Protein AF-A0A822HMK5-F1 (afdb_monomer_lite)

Structure (mmCIF, N/CA/C/O backbone):
data_AF-A0A822HMK5-F1
#
_entry.id   AF-A0A822HMK5-F1
#
loop_
_atom_site.group_PDB
_atom_site.id
_atom_site.type_symbol
_atom_site.label_atom_id
_atom_site.label_alt_id
_atom_site.label_comp_id
_atom_site.label_asym_id
_atom_site.label_entity_id
_atom_site.label_seq_id
_atom_site.pdbx_PDB_ins_code
_atom_site.Cartn_x
_atom_site.Cartn_y
_atom_site.Cartn_z
_atom_site.occupancy
_atom_site.B_iso_or_equiv
_atom_site.auth_seq_id
_atom_site.auth_comp_id
_atom_site.auth_asym_id
_atom_site.auth_atom_id
_atom_site.pdbx_PDB_model_num
ATOM 1 N N . THR A 1 1 ? -6.658 7.223 -8.566 1.00 74.19 1 THR A N 1
ATOM 2 C CA . THR A 1 1 ? -5.204 6.949 -8.664 1.00 74.19 1 THR A CA 1
ATOM 3 C C . THR A 1 1 ? -4.929 5.603 -9.303 1.00 74.19 1 THR A C 1
ATOM 5 O O . THR A 1 1 ? -4.250 5.596 -10.318 1.00 74.19 1 THR A O 1
ATOM 8 N N . CYS A 1 2 ? -5.498 4.494 -8.819 1.00 78.94 2 CYS A N 1
ATOM 9 C CA . CYS A 1 2 ? -5.275 3.177 -9.436 1.00 78.94 2 CYS A CA 1
ATOM 10 C C . CYS A 1 2 ? -5.726 3.102 -10.909 1.00 78.94 2 CYS A C 1
ATOM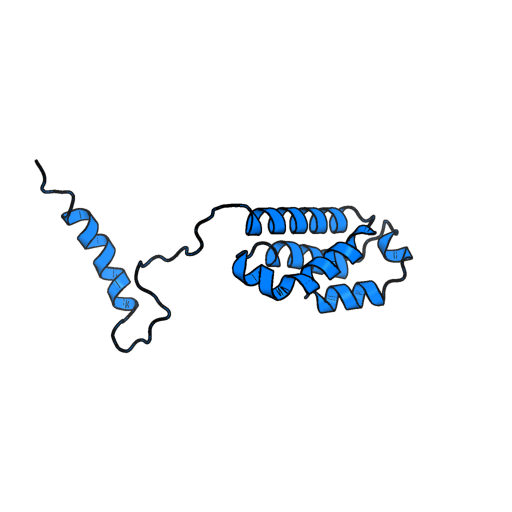 12 O O . CYS A 1 2 ? -4.999 2.560 -11.725 1.00 78.94 2 CYS A O 1
ATOM 14 N N . GLU A 1 3 ? -6.838 3.744 -11.286 1.00 84.44 3 GLU A N 1
ATOM 15 C CA . GLU A 1 3 ? -7.267 3.852 -12.696 1.00 84.44 3 GLU A CA 1
ATOM 16 C C . GLU A 1 3 ? -6.237 4.594 -13.567 1.00 84.44 3 GLU A C 1
ATOM 18 O O . GLU A 1 3 ? -5.995 4.238 -14.714 1.00 84.44 3 GLU A O 1
ATOM 23 N N . ARG A 1 4 ? -5.566 5.611 -13.009 1.00 84.50 4 ARG A N 1
ATOM 24 C CA . ARG A 1 4 ? -4.519 6.348 -13.725 1.00 84.50 4 ARG A CA 1
ATOM 25 C C . ARG A 1 4 ? -3.273 5.489 -13.923 1.00 84.50 4 ARG A C 1
ATOM 27 O O . ARG A 1 4 ? -2.707 5.514 -15.008 1.00 84.50 4 ARG A O 1
ATOM 34 N N . ILE A 1 5 ? -2.897 4.701 -12.914 1.00 82.69 5 ILE A N 1
ATOM 35 C CA . ILE A 1 5 ? -1.823 3.707 -13.030 1.00 82.69 5 ILE A CA 1
ATOM 36 C C . ILE A 1 5 ? -2.185 2.684 -14.110 1.00 82.69 5 ILE A C 1
ATOM 38 O O . ILE A 1 5 ? -1.372 2.422 -14.987 1.00 82.69 5 ILE A O 1
ATOM 42 N N . GLU A 1 6 ? -3.414 2.164 -14.111 1.00 84.56 6 GLU A N 1
ATOM 43 C CA . GLU A 1 6 ? -3.873 1.230 -15.143 1.00 84.56 6 GLU A CA 1
ATOM 44 C C . GLU A 1 6 ? -3.841 1.848 -16.544 1.00 84.56 6 GLU A C 1
ATOM 46 O O . GLU A 1 6 ? -3.368 1.200 -17.472 1.00 84.56 6 GLU A O 1
ATOM 51 N N . ASN A 1 7 ? -4.257 3.104 -16.704 1.00 84.62 7 ASN A N 1
ATOM 52 C CA . ASN A 1 7 ? -4.189 3.801 -17.989 1.00 84.62 7 ASN A CA 1
ATOM 53 C C . ASN A 1 7 ? -2.744 3.982 -18.470 1.00 84.62 7 ASN A C 1
ATOM 55 O O . ASN A 1 7 ? -2.455 3.699 -19.631 1.00 84.62 7 ASN A O 1
ATOM 59 N N . ILE A 1 8 ? -1.821 4.382 -17.591 1.00 82.69 8 ILE A N 1
ATOM 60 C CA . ILE A 1 8 ? -0.396 4.505 -17.938 1.00 82.69 8 ILE A CA 1
ATOM 61 C C . ILE A 1 8 ? 0.178 3.133 -18.315 1.00 82.69 8 ILE A C 1
ATOM 63 O O . ILE A 1 8 ? 0.859 3.013 -19.331 1.00 82.69 8 ILE A O 1
ATOM 67 N N . LEU A 1 9 ? -0.150 2.081 -17.561 1.00 79.75 9 LEU A N 1
ATOM 68 C CA . LEU A 1 9 ? 0.283 0.704 -17.830 1.00 79.75 9 LEU A CA 1
ATOM 69 C C . LEU A 1 9 ? -0.340 0.106 -19.103 1.00 79.75 9 LEU A C 1
ATOM 71 O O . LEU A 1 9 ? 0.257 -0.771 -19.713 1.00 79.75 9 LEU A O 1
ATOM 75 N N . ASN A 1 10 ? -1.527 0.559 -19.514 1.00 80.00 10 ASN A N 1
ATOM 76 C CA . ASN A 1 10 ? -2.168 0.134 -20.763 1.00 80.00 10 ASN A CA 1
ATOM 77 C C . ASN A 1 10 ? -1.597 0.869 -21.985 1.00 80.00 10 ASN A C 1
ATOM 79 O O . ASN A 1 10 ? -1.566 0.307 -23.077 1.00 80.00 10 ASN A O 1
ATOM 83 N N . HIS A 1 11 ? -1.185 2.127 -21.816 1.00 72.56 11 HIS A N 1
ATOM 84 C CA . HIS A 1 11 ? -0.567 2.921 -22.878 1.00 72.56 11 HIS A CA 1
ATOM 85 C C . HIS A 1 11 ? 0.930 2.662 -23.028 1.00 72.56 11 HIS A C 1
ATOM 87 O O . HIS A 1 11 ? 1.482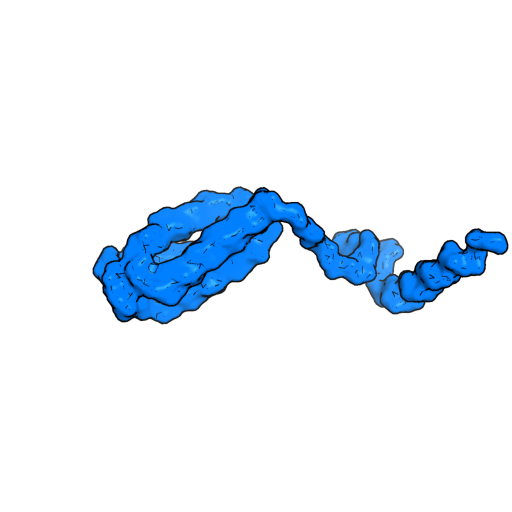 2.912 -24.099 1.00 72.56 11 HIS A O 1
ATOM 93 N N . SER A 1 12 ? 1.591 2.173 -21.980 1.00 64.75 12 SER A N 1
ATOM 94 C CA . SER A 1 12 ? 2.990 1.791 -22.064 1.00 64.75 12 SER A CA 1
ATOM 95 C C . SER A 1 12 ? 3.134 0.421 -22.717 1.00 64.75 12 SER A C 1
ATOM 97 O O . SER A 1 12 ? 2.673 -0.595 -22.204 1.00 64.75 12 SER A O 1
ATOM 99 N N . GLU A 1 13 ? 3.813 0.377 -23.864 1.00 61.16 13 GLU A N 1
ATOM 100 C CA . GLU A 1 13 ? 4.328 -0.884 -24.389 1.00 61.16 13 GLU A CA 1
ATOM 101 C C . GLU A 1 13 ? 5.248 -1.516 -23.333 1.00 61.16 13 GLU A C 1
ATOM 103 O O . GLU A 1 13 ? 5.961 -0.808 -22.616 1.00 61.16 13 GLU A O 1
ATOM 108 N N . THR A 1 14 ? 5.262 -2.850 -23.251 1.00 61.62 14 THR A N 1
ATOM 109 C CA . THR A 1 14 ? 6.071 -3.650 -22.306 1.00 61.62 14 THR A CA 1
ATOM 110 C C . THR A 1 14 ? 7.533 -3.204 -22.201 1.00 61.62 14 THR A C 1
ATOM 112 O O . THR A 1 14 ? 8.167 -3.393 -21.167 1.00 61.62 14 THR A O 1
ATOM 115 N N . THR A 1 15 ? 8.044 -2.554 -23.246 1.00 59.56 15 THR A N 1
ATOM 116 C CA . THR A 1 15 ? 9.357 -1.918 -23.325 1.00 59.56 15 THR A CA 1
ATOM 117 C C . THR A 1 15 ? 9.607 -0.895 -22.211 1.00 59.56 15 THR A C 1
ATOM 119 O O . THR A 1 15 ? 10.703 -0.889 -21.665 1.00 59.56 15 THR A O 1
ATOM 122 N N . ILE A 1 16 ? 8.624 -0.076 -21.812 1.00 61.09 16 ILE A N 1
ATOM 123 C CA . ILE A 1 16 ? 8.796 0.987 -20.793 1.00 61.09 16 ILE A CA 1
ATOM 124 C C . ILE A 1 16 ? 8.891 0.395 -19.379 1.00 61.09 16 ILE A C 1
ATOM 126 O O . ILE A 1 16 ? 9.572 0.944 -18.518 1.00 61.09 16 ILE A O 1
ATOM 130 N N . LEU A 1 17 ? 8.265 -0.763 -19.143 1.00 63.91 17 LEU A N 1
ATOM 131 C CA . LEU A 1 17 ? 8.395 -1.502 -17.881 1.00 63.91 17 LEU A CA 1
ATOM 132 C C . LEU A 1 17 ? 9.789 -2.124 -17.739 1.00 63.91 17 LEU A C 1
ATOM 134 O O . LEU A 1 17 ? 10.303 -2.240 -16.628 1.00 63.91 17 LEU A O 1
ATOM 138 N N . THR A 1 18 ? 10.407 -2.485 -18.866 1.00 65.81 18 THR A N 1
ATOM 139 C CA . THR A 1 18 ? 11.753 -3.067 -18.929 1.00 65.81 18 THR A CA 1
ATOM 140 C C . THR A 1 18 ? 12.871 -2.048 -19.148 1.00 65.81 18 THR A C 1
ATOM 142 O O . THR A 1 18 ? 14.039 -2.391 -18.973 1.00 65.81 18 THR A O 1
ATOM 145 N N . ASP A 1 19 ? 12.542 -0.813 -19.536 1.00 66.44 19 ASP A N 1
ATOM 146 C CA . ASP A 1 19 ? 13.521 0.245 -19.767 1.00 66.44 19 ASP A CA 1
ATOM 147 C C . ASP A 1 19 ? 14.062 0.768 -18.429 1.00 66.44 19 ASP A C 1
ATOM 149 O O . ASP A 1 19 ? 13.337 1.000 -17.459 1.00 66.44 19 ASP A O 1
ATOM 153 N N . HIS A 1 20 ? 15.373 0.982 -18.374 1.00 62.78 20 HIS A N 1
ATOM 154 C CA . HIS A 1 20 ? 16.023 1.583 -17.216 1.00 62.78 20 HIS A CA 1
ATOM 155 C C . HIS A 1 20 ? 15.670 3.069 -17.074 1.00 62.78 20 HIS A C 1
ATOM 157 O O . HIS A 1 20 ? 15.752 3.615 -15.967 1.00 62.78 20 HIS A O 1
ATOM 163 N N . LYS A 1 21 ? 15.251 3.722 -18.166 1.00 64.44 21 LYS A N 1
ATOM 164 C CA . LYS A 1 21 ? 14.745 5.096 -18.169 1.00 64.44 21 LYS A CA 1
ATOM 165 C C . LYS A 1 21 ? 13.269 5.104 -17.747 1.00 64.44 21 LYS A C 1
ATOM 167 O O . LYS A 1 21 ? 12.369 5.148 -18.575 1.00 64.44 21 LYS A O 1
ATOM 172 N N . GLY A 1 22 ? 13.040 5.039 -16.436 1.00 68.00 22 GLY A N 1
ATOM 173 C CA . GLY A 1 22 ? 11.700 4.985 -15.851 1.00 68.00 22 GLY A CA 1
ATOM 174 C C . GLY A 1 22 ? 10.812 6.180 -16.215 1.00 68.00 22 GLY A C 1
ATOM 175 O O . GLY A 1 22 ? 11.288 7.297 -16.445 1.00 68.00 22 GLY A O 1
ATOM 176 N N . ASP A 1 23 ? 9.501 5.943 -16.231 1.00 80.62 23 ASP A N 1
ATOM 177 C CA . ASP A 1 23 ? 8.495 6.991 -16.379 1.00 80.62 23 ASP A CA 1
ATOM 178 C C . ASP A 1 23 ? 8.283 7.713 -15.040 1.00 80.62 23 ASP A C 1
ATOM 180 O O . ASP A 1 23 ? 7.834 7.130 -14.051 1.00 80.62 23 ASP A O 1
ATOM 184 N N . ARG A 1 24 ? 8.596 9.013 -15.018 1.00 85.75 24 ARG A N 1
ATOM 185 C CA . ARG A 1 24 ? 8.442 9.858 -13.829 1.00 85.75 24 ARG A CA 1
ATOM 186 C C . ARG A 1 24 ? 6.996 9.911 -13.353 1.00 85.75 24 ARG A C 1
ATOM 188 O O . ARG A 1 24 ? 6.772 9.916 -12.147 1.00 85.75 24 ARG A O 1
ATOM 195 N N . GLU A 1 25 ? 6.028 9.958 -14.262 1.00 87.94 25 GLU A N 1
ATOM 196 C CA . GLU A 1 25 ? 4.620 10.033 -13.877 1.00 87.94 25 GLU A CA 1
ATOM 197 C C . GLU A 1 25 ? 4.159 8.736 -13.207 1.00 87.94 25 GLU A C 1
ATOM 199 O O . GLU A 1 25 ? 3.496 8.777 -12.165 1.00 87.94 25 GLU A O 1
ATOM 204 N N . LEU A 1 26 ? 4.570 7.592 -13.761 1.00 86.94 26 LEU A N 1
ATOM 205 C CA . LEU A 1 26 ? 4.298 6.283 -13.177 1.00 86.94 26 LEU A CA 1
ATOM 206 C C . LEU A 1 26 ? 4.918 6.164 -11.782 1.00 86.94 26 LEU A C 1
ATOM 208 O O . LEU A 1 26 ? 4.216 5.793 -10.843 1.00 86.94 26 LEU A O 1
ATOM 212 N N . THR A 1 27 ? 6.195 6.527 -11.619 1.00 89.50 27 THR A N 1
ATOM 213 C CA . THR A 1 27 ? 6.874 6.502 -10.311 1.00 89.50 27 THR A CA 1
ATOM 214 C C . THR A 1 27 ? 6.143 7.360 -9.283 1.00 89.50 27 THR A C 1
ATOM 216 O O . THR A 1 27 ? 5.863 6.883 -8.186 1.00 89.50 27 THR A O 1
ATOM 219 N N . TRP A 1 28 ? 5.746 8.585 -9.638 1.00 91.31 28 TRP A N 1
ATOM 220 C CA . TRP A 1 28 ? 4.965 9.443 -8.742 1.00 91.31 28 TRP A CA 1
ATOM 221 C C . TRP A 1 28 ? 3.624 8.824 -8.351 1.00 91.31 28 TRP A C 1
ATOM 223 O O . TRP A 1 28 ? 3.238 8.872 -7.182 1.00 91.31 28 TRP A O 1
ATOM 233 N N . CYS A 1 29 ? 2.917 8.212 -9.302 1.00 92.38 29 CYS A N 1
ATOM 234 C CA . CYS A 1 29 ? 1.663 7.527 -9.009 1.00 92.38 29 CYS A CA 1
ATOM 235 C C . CYS A 1 29 ? 1.868 6.320 -8.082 1.00 92.38 29 CYS A C 1
ATOM 237 O O . CYS A 1 29 ? 1.017 6.071 -7.230 1.00 92.38 29 CYS A O 1
ATOM 239 N N . LEU A 1 30 ? 2.981 5.594 -8.221 1.00 92.06 30 LEU A N 1
ATOM 240 C CA . LEU A 1 30 ? 3.327 4.452 -7.372 1.00 92.06 30 LEU A CA 1
ATOM 241 C C . LEU A 1 30 ? 3.726 4.872 -5.955 1.00 92.06 30 LEU A C 1
ATOM 243 O O . LEU A 1 30 ? 3.303 4.225 -5.002 1.00 92.06 30 LEU A O 1
ATOM 247 N N . ILE A 1 31 ? 4.458 5.976 -5.805 1.00 93.25 31 ILE A N 1
ATOM 248 C CA . ILE A 1 31 ? 4.753 6.570 -4.492 1.00 93.25 31 ILE A CA 1
ATOM 249 C C . ILE A 1 31 ? 3.452 7.022 -3.816 1.00 93.25 31 ILE A C 1
ATOM 251 O O . ILE A 1 31 ? 3.203 6.729 -2.653 1.00 93.25 31 ILE A O 1
ATOM 255 N N . LEU A 1 32 ? 2.559 7.691 -4.547 1.00 94.50 32 LEU A N 1
ATOM 256 C CA . LEU A 1 32 ? 1.262 8.069 -3.984 1.00 94.50 32 LEU A CA 1
ATOM 257 C C . LEU A 1 32 ? 0.430 6.834 -3.606 1.00 94.50 32 LEU A C 1
ATOM 259 O O . LEU A 1 32 ? -0.276 6.833 -2.599 1.00 94.50 32 LEU A O 1
ATOM 263 N N . PHE A 1 33 ? 0.509 5.773 -4.407 1.00 94.38 33 PHE A N 1
ATOM 264 C CA . PHE A 1 33 ? -0.149 4.508 -4.114 1.00 94.38 33 PHE A CA 1
ATOM 265 C C . PHE A 1 33 ? 0.406 3.843 -2.849 1.00 94.38 33 PHE A C 1
ATOM 267 O O . PHE A 1 33 ? -0.394 3.354 -2.055 1.00 94.38 33 PHE A O 1
ATOM 274 N N . SER A 1 34 ? 1.723 3.867 -2.604 1.00 94.44 34 SER A N 1
ATOM 275 C CA . SER A 1 34 ? 2.298 3.291 -1.379 1.00 94.44 34 SER A CA 1
ATOM 276 C C . SER A 1 34 ? 1.785 3.969 -0.112 1.00 94.44 34 SER A C 1
ATOM 278 O O . SER A 1 34 ? 1.548 3.281 0.882 1.00 94.44 34 SER A O 1
ATOM 280 N N . GLU A 1 35 ? 1.544 5.279 -0.165 1.00 93.19 35 GLU A N 1
ATOM 281 C CA . GLU A 1 35 ? 0.939 6.034 0.938 1.00 93.19 35 GLU A CA 1
ATOM 282 C C . GLU A 1 35 ? -0.555 5.728 1.096 1.00 93.19 35 GLU A C 1
ATOM 284 O O . GLU A 1 35 ? -1.032 5.494 2.202 1.00 93.19 35 GLU A O 1
ATOM 289 N N . LEU A 1 36 ? -1.310 5.657 -0.006 1.00 92.44 36 LEU A N 1
ATOM 290 C CA . LEU A 1 36 ? -2.744 5.331 0.041 1.00 92.44 36 LEU A CA 1
ATOM 291 C C . LEU A 1 36 ? -3.018 3.925 0.582 1.00 92.44 36 LEU A C 1
ATOM 293 O O . LEU A 1 36 ? -4.057 3.684 1.195 1.00 92.44 36 LEU A O 1
ATOM 297 N N . VAL A 1 37 ? -2.102 2.993 0.330 1.00 92.75 37 VAL A N 1
ATOM 298 C CA . VAL A 1 37 ? -2.186 1.619 0.822 1.00 92.75 37 VAL A CA 1
ATOM 299 C C . VAL A 1 37 ? -1.822 1.523 2.308 1.00 92.75 37 VAL A C 1
ATOM 301 O O . VAL A 1 37 ? -2.243 0.576 2.967 1.00 92.75 37 VAL A O 1
ATOM 304 N N . HIS A 1 38 ? -1.145 2.525 2.877 1.00 91.25 38 HIS A N 1
ATOM 305 C CA . HIS A 1 38 ? -0.959 2.675 4.323 1.00 91.25 38 HIS A CA 1
ATOM 306 C C . HIS A 1 38 ? -2.224 3.252 4.987 1.00 91.25 38 HIS A C 1
ATOM 308 O O . HIS A 1 38 ? -2.217 4.293 5.641 1.00 91.25 38 HIS A O 1
ATOM 314 N N . ALA A 1 39 ? -3.352 2.579 4.778 1.00 89.94 39 ALA A N 1
ATOM 315 C CA . ALA A 1 39 ? -4.644 2.948 5.337 1.00 89.94 39 ALA A CA 1
ATOM 316 C C . ALA A 1 39 ? -5.188 1.826 6.222 1.00 89.94 39 ALA A C 1
ATOM 318 O O . ALA A 1 39 ? -4.592 0.753 6.343 1.00 89.94 39 ALA A O 1
ATOM 319 N N . ARG A 1 40 ? -6.343 2.072 6.842 1.00 89.69 40 ARG A N 1
ATOM 320 C CA . ARG A 1 40 ? -7.004 1.057 7.654 1.00 89.69 40 ARG A CA 1
ATOM 321 C C . ARG A 1 40 ? -7.373 -0.173 6.822 1.00 89.69 40 ARG A C 1
ATOM 323 O O . ARG A 1 40 ? -7.911 -0.048 5.719 1.00 89.69 40 ARG A O 1
ATOM 330 N N . GLY A 1 41 ? -7.125 -1.359 7.374 1.00 89.25 41 GLY A N 1
ATOM 331 C CA . GLY A 1 41 ? -7.365 -2.630 6.686 1.00 89.25 41 GLY A CA 1
ATOM 332 C C . GLY A 1 41 ? -8.822 -2.845 6.257 1.00 89.25 41 GLY A C 1
ATOM 333 O O . GLY A 1 41 ? -9.070 -3.356 5.167 1.00 89.25 41 GLY A O 1
ATOM 334 N N . ASP A 1 42 ? -9.785 -2.401 7.066 1.00 90.00 42 ASP A N 1
ATOM 335 C CA . ASP A 1 42 ? -11.223 -2.464 6.770 1.00 90.00 42 ASP A CA 1
ATOM 336 C C . ASP A 1 42 ? -11.588 -1.682 5.497 1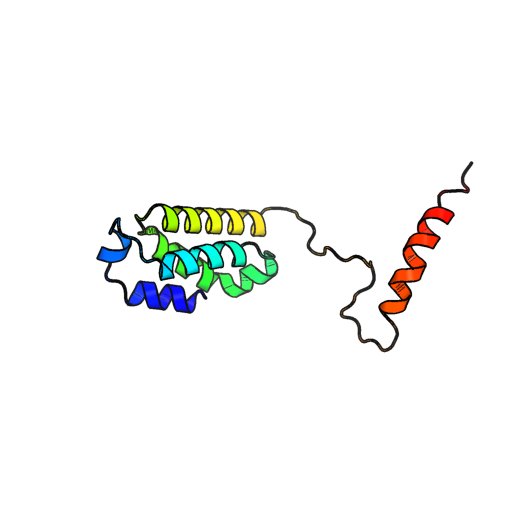.00 90.00 42 ASP A C 1
ATOM 338 O O . ASP A 1 42 ? -12.279 -2.201 4.617 1.00 90.00 42 ASP A O 1
ATOM 342 N N . THR A 1 43 ? -11.058 -0.468 5.352 1.00 90.94 43 THR A N 1
ATOM 343 C CA . THR A 1 43 ? -11.252 0.371 4.167 1.00 90.94 43 THR A CA 1
ATOM 344 C C . THR A 1 43 ? -10.538 -0.218 2.949 1.00 90.94 43 THR A C 1
ATOM 346 O O . THR A 1 43 ? -11.095 -0.224 1.850 1.00 90.94 43 THR A O 1
ATOM 349 N N . LEU A 1 44 ? -9.328 -0.761 3.122 1.00 92.44 44 LEU A N 1
ATOM 350 C CA . LEU A 1 44 ? -8.555 -1.362 2.026 1.00 92.44 44 LEU A CA 1
ATOM 351 C C . LEU A 1 44 ? -9.250 -2.582 1.415 1.00 92.44 44 LEU A C 1
ATOM 353 O O . LEU A 1 44 ? -9.187 -2.780 0.199 1.00 92.44 44 LEU A O 1
ATOM 357 N N . LEU A 1 45 ? -9.954 -3.379 2.224 1.00 91.19 45 LEU A N 1
ATOM 358 C CA . LEU A 1 45 ? -10.691 -4.549 1.740 1.00 91.19 45 LEU A CA 1
ATOM 359 C C . LEU A 1 45 ? -11.775 -4.187 0.714 1.00 91.19 45 LEU A C 1
ATOM 361 O O . LEU A 1 45 ? -12.008 -4.973 -0.206 1.00 91.19 45 LEU A O 1
ATOM 365 N N . MET A 1 46 ? -12.371 -2.992 0.802 1.00 93.12 46 MET A N 1
ATOM 366 C CA . MET A 1 46 ? -13.348 -2.508 -0.186 1.00 93.12 46 MET A CA 1
ATOM 367 C C . MET A 1 46 ? -12.730 -2.315 -1.579 1.00 93.12 46 MET A C 1
ATOM 369 O O . MET A 1 46 ? -13.404 -2.500 -2.590 1.00 93.12 46 MET A O 1
ATOM 373 N N . TYR A 1 47 ? -11.433 -2.001 -1.640 1.00 93.00 47 TYR A N 1
ATOM 374 C CA . TYR A 1 47 ? -10.687 -1.748 -2.879 1.00 93.00 47 TYR A CA 1
ATOM 375 C C . TYR A 1 47 ? -9.765 -2.905 -3.280 1.00 93.00 47 TYR A C 1
ATOM 377 O O . TYR A 1 47 ? -8.988 -2.775 -4.230 1.00 93.00 47 TYR A O 1
ATOM 385 N N . LYS A 1 48 ? -9.870 -4.062 -2.609 1.00 91.56 48 LYS A N 1
ATOM 386 C CA . LYS A 1 48 ? -9.058 -5.263 -2.861 1.00 91.56 48 LYS A CA 1
ATOM 387 C C . LYS A 1 48 ? -8.822 -5.576 -4.349 1.00 91.56 48 LYS A C 1
ATOM 389 O O . LYS A 1 48 ? -7.657 -5.745 -4.709 1.00 91.56 48 LYS 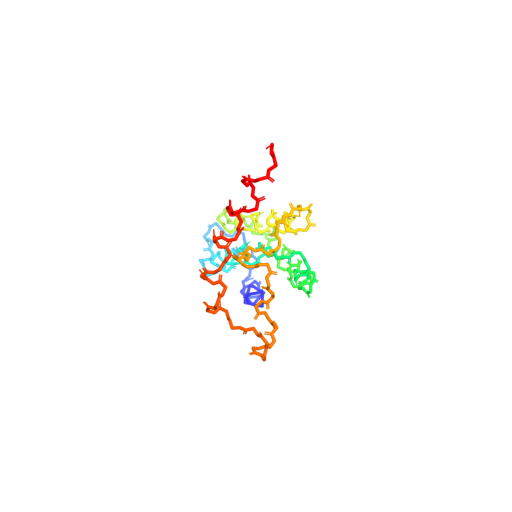A O 1
ATOM 394 N N . PRO A 1 49 ? -9.847 -5.684 -5.225 1.00 92.50 49 PRO A N 1
ATOM 395 C CA . PRO A 1 49 ? -9.608 -6.065 -6.619 1.00 92.50 49 PRO A CA 1
ATOM 396 C C . PRO A 1 49 ? -8.746 -5.038 -7.363 1.00 92.50 49 PRO A C 1
ATOM 398 O O . PRO A 1 49 ? -7.869 -5.416 -8.135 1.00 92.50 49 PRO A O 1
ATOM 401 N N . MET A 1 50 ? -8.944 -3.750 -7.081 1.00 91.94 50 MET A N 1
ATOM 402 C CA . MET A 1 50 ? -8.209 -2.658 -7.714 1.00 91.94 50 MET A CA 1
ATOM 403 C C . MET A 1 50 ? -6.750 -2.623 -7.244 1.00 91.94 50 MET A C 1
ATOM 405 O O . MET A 1 50 ? -5.834 -2.495 -8.051 1.00 91.94 50 MET A O 1
ATOM 409 N N . ILE A 1 51 ? -6.529 -2.804 -5.939 1.00 92.62 51 ILE A N 1
ATOM 410 C CA . ILE A 1 51 ? -5.192 -2.862 -5.336 1.00 92.62 51 ILE A CA 1
ATOM 411 C C . ILE A 1 51 ? -4.400 -4.042 -5.916 1.00 92.62 51 ILE A C 1
ATOM 413 O O . ILE A 1 51 ? -3.268 -3.868 -6.364 1.00 92.62 51 ILE A O 1
ATOM 417 N N . LEU A 1 52 ? -5.001 -5.235 -5.970 1.00 92.50 52 LEU A N 1
ATOM 418 C CA . LEU A 1 52 ? -4.344 -6.428 -6.513 1.00 92.50 52 LEU A CA 1
ATOM 419 C C . LEU A 1 52 ? -4.072 -6.323 -8.021 1.00 92.50 52 LEU A C 1
ATOM 421 O O . LEU A 1 52 ? -3.031 -6.801 -8.470 1.00 92.50 52 LEU A O 1
ATOM 425 N N . SER A 1 53 ? -4.960 -5.680 -8.789 1.00 91.50 53 SER A N 1
ATOM 426 C CA . SER A 1 53 ? -4.746 -5.402 -10.219 1.00 91.50 53 SER A CA 1
ATOM 427 C C . SER A 1 53 ? -3.474 -4.581 -10.443 1.00 91.50 53 SER A C 1
ATOM 429 O O . SER A 1 53 ? -2.631 -4.952 -11.265 1.00 91.50 53 SER A O 1
ATOM 431 N N . VAL A 1 54 ? -3.289 -3.513 -9.657 1.00 90.69 54 VAL A N 1
ATOM 432 C CA . VAL A 1 54 ? -2.086 -2.670 -9.716 1.00 90.69 54 VAL A CA 1
ATOM 433 C C . VAL A 1 54 ? -0.838 -3.493 -9.402 1.00 90.69 54 VAL A C 1
ATOM 435 O O . VAL A 1 54 ? 0.087 -3.509 -10.212 1.00 90.69 54 VAL A O 1
ATOM 438 N N . PHE A 1 55 ? -0.826 -4.247 -8.295 1.00 91.25 55 PHE A N 1
ATOM 439 C CA . PHE A 1 55 ? 0.325 -5.089 -7.948 1.00 91.25 55 PHE A CA 1
ATOM 440 C C . PHE A 1 55 ? 0.671 -6.087 -9.049 1.00 91.25 55 PHE A C 1
ATOM 442 O O . PHE A 1 55 ? 1.834 -6.177 -9.429 1.00 91.25 55 PHE A O 1
ATOM 449 N N . HIS A 1 56 ? -0.324 -6.789 -9.597 1.00 90.00 56 HIS A N 1
ATOM 450 C CA . HIS A 1 56 ? -0.108 -7.779 -10.650 1.00 90.00 56 HIS A CA 1
ATOM 451 C C . HIS A 1 56 ? 0.544 -7.166 -11.895 1.00 90.00 56 HIS A C 1
ATOM 453 O O . HIS A 1 56 ? 1.455 -7.753 -12.474 1.00 90.00 56 HIS A O 1
ATOM 459 N N . ARG A 1 57 ? 0.112 -5.971 -12.308 1.00 85.75 57 ARG A N 1
ATOM 460 C CA . ARG A 1 57 ? 0.677 -5.292 -13.485 1.00 85.75 57 ARG A CA 1
ATOM 461 C C . ARG A 1 57 ? 2.065 -4.704 -13.217 1.00 85.75 57 ARG A C 1
ATOM 463 O O . ARG A 1 57 ? 2.893 -4.662 -14.123 1.00 85.75 57 ARG A O 1
ATOM 470 N N . CYS A 1 58 ? 2.341 -4.292 -11.982 1.00 86.94 58 CYS A N 1
ATOM 471 C CA . CYS A 1 58 ? 3.622 -3.710 -11.587 1.00 86.94 58 CYS A CA 1
ATOM 472 C C . CYS A 1 58 ? 4.748 -4.737 -11.359 1.00 86.94 58 CYS A C 1
ATOM 4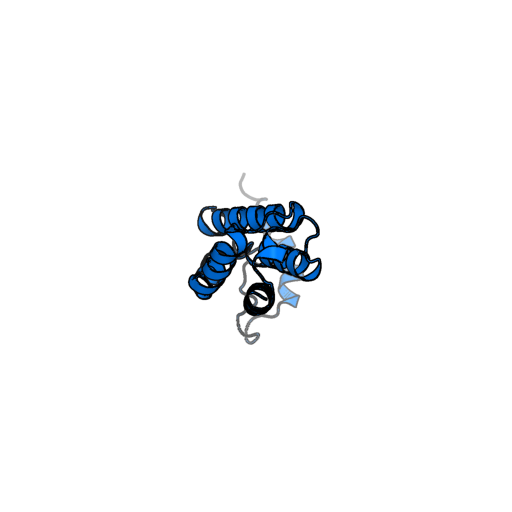74 O O . CYS A 1 58 ? 5.898 -4.327 -11.225 1.00 86.94 58 CYS A O 1
ATOM 476 N N . VAL A 1 59 ? 4.468 -6.050 -11.371 1.00 83.19 59 VAL A N 1
ATOM 477 C CA . VAL A 1 59 ? 5.486 -7.117 -11.215 1.00 83.19 59 VAL A CA 1
ATOM 478 C C . VAL A 1 59 ? 6.604 -7.028 -12.262 1.00 83.19 59 VAL A C 1
ATOM 480 O O . VAL A 1 59 ? 7.742 -7.392 -11.982 1.00 83.19 59 VAL A O 1
ATOM 483 N N . HIS A 1 60 ? 6.295 -6.544 -13.466 1.00 81.56 60 HIS A N 1
ATOM 484 C CA . HIS A 1 60 ? 7.238 -6.504 -14.588 1.00 81.56 60 HIS A CA 1
ATOM 485 C C . HIS A 1 60 ? 8.133 -5.256 -14.620 1.00 81.56 60 HIS A C 1
ATOM 487 O O . HIS A 1 60 ? 8.922 -5.104 -15.550 1.00 81.56 60 HIS A O 1
ATOM 493 N N . ILE A 1 61 ? 8.008 -4.358 -13.641 1.00 83.00 61 ILE A N 1
ATOM 494 C CA . ILE A 1 61 ? 8.796 -3.126 -13.574 1.00 83.00 61 ILE A CA 1
ATOM 495 C C . ILE A 1 61 ? 10.251 -3.451 -13.212 1.00 83.00 61 ILE A C 1
ATOM 497 O O . ILE A 1 61 ? 10.528 -4.034 -12.167 1.00 83.00 61 ILE A O 1
ATOM 501 N N . VAL A 1 62 ? 11.187 -3.016 -14.055 1.00 80.50 62 VAL A N 1
ATOM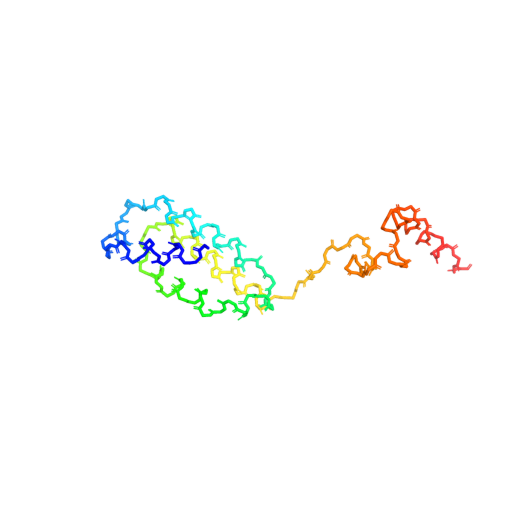 502 C CA . VAL A 1 62 ? 12.641 -3.176 -13.866 1.00 80.50 62 VAL A CA 1
ATOM 503 C C . VAL A 1 62 ? 13.280 -1.912 -13.277 1.00 80.50 62 VAL A C 1
ATOM 505 O O . VAL A 1 62 ? 14.352 -1.969 -12.671 1.00 80.50 62 VAL A O 1
ATOM 508 N N . HIS A 1 63 ? 12.634 -0.752 -13.429 1.00 86.31 63 HIS A N 1
ATOM 509 C CA . HIS A 1 63 ? 13.155 0.514 -12.921 1.00 86.31 63 HIS A CA 1
ATOM 510 C C . HIS A 1 63 ? 13.210 0.531 -11.385 1.00 86.31 63 HIS A C 1
ATOM 512 O O . HIS A 1 63 ? 12.194 0.351 -10.714 1.00 86.31 63 HIS A O 1
ATOM 518 N N . LYS A 1 64 ? 14.403 0.791 -10.829 1.00 88.19 64 LYS A N 1
ATOM 519 C CA . LYS A 1 64 ? 14.699 0.658 -9.393 1.00 88.19 64 LYS A CA 1
ATOM 520 C C . LYS A 1 64 ? 13.743 1.449 -8.496 1.00 88.19 64 LYS A C 1
ATOM 522 O O . LYS A 1 64 ? 13.209 0.884 -7.553 1.00 88.19 64 LYS A O 1
ATOM 527 N N . GLU A 1 65 ? 13.539 2.733 -8.783 1.00 88.94 65 GLU A N 1
ATOM 528 C CA . GLU A 1 65 ? 12.749 3.624 -7.920 1.00 88.94 65 GLU A CA 1
ATOM 529 C C . GLU A 1 65 ? 11.264 3.234 -7.912 1.00 88.94 65 GLU A C 1
ATOM 531 O O . GLU A 1 65 ? 10.637 3.138 -6.861 1.00 88.94 65 GLU A O 1
ATOM 536 N N . SER A 1 66 ? 10.714 2.914 -9.086 1.00 89.31 66 SER A N 1
ATOM 537 C CA . SER A 1 66 ? 9.342 2.420 -9.215 1.00 89.31 66 SER A CA 1
ATOM 538 C C . SER A 1 66 ? 9.164 1.066 -8.519 1.00 89.31 66 SER A C 1
ATOM 540 O O . SER A 1 66 ? 8.154 0.848 -7.855 1.00 89.31 66 SER A O 1
ATOM 542 N N . TYR A 1 67 ? 10.140 0.160 -8.647 1.00 90.56 67 TYR A N 1
ATOM 543 C CA . TYR A 1 67 ? 10.106 -1.147 -7.990 1.00 90.56 67 TYR A CA 1
ATOM 544 C C . TYR A 1 67 ? 10.171 -1.019 -6.461 1.00 90.56 67 TYR A C 1
ATOM 546 O O . TYR A 1 67 ? 9.423 -1.693 -5.757 1.00 90.56 67 TYR A O 1
ATOM 554 N N . GLU A 1 68 ? 11.006 -0.116 -5.942 1.00 92.62 68 GLU A N 1
ATOM 555 C CA . GLU A 1 68 ? 11.078 0.202 -4.512 1.00 92.62 68 GLU A CA 1
ATOM 556 C C . GLU A 1 68 ? 9.749 0.770 -3.992 1.00 92.62 68 GLU A C 1
ATOM 558 O O . GLU A 1 68 ? 9.250 0.314 -2.965 1.00 92.62 68 GLU A O 1
ATOM 563 N N . ALA A 1 69 ? 9.104 1.670 -4.742 1.00 93.06 69 ALA A N 1
ATOM 564 C CA . ALA A 1 69 ? 7.778 2.183 -4.393 1.00 93.06 69 ALA A CA 1
ATOM 565 C C . ALA A 1 69 ? 6.710 1.071 -4.339 1.00 93.06 69 ALA A C 1
ATOM 567 O O . ALA A 1 69 ? 5.899 1.029 -3.413 1.00 93.06 69 ALA A O 1
ATOM 568 N N . VAL A 1 70 ? 6.729 0.128 -5.288 1.00 93.25 70 VAL A N 1
ATOM 569 C CA . VAL A 1 70 ? 5.817 -1.033 -5.295 1.00 93.25 70 VAL A CA 1
ATOM 570 C C . VAL A 1 70 ? 6.104 -1.967 -4.118 1.00 93.25 70 VAL A C 1
ATOM 572 O O . VAL A 1 70 ? 5.169 -2.437 -3.469 1.00 93.25 70 VAL A O 1
ATOM 575 N N . ALA A 1 71 ? 7.376 -2.221 -3.805 1.00 93.62 71 ALA A N 1
ATOM 576 C CA . ALA A 1 71 ? 7.764 -3.030 -2.654 1.00 93.62 71 ALA A CA 1
ATOM 577 C C . ALA A 1 71 ? 7.288 -2.395 -1.336 1.00 93.62 71 ALA A C 1
ATOM 579 O O . ALA A 1 71 ? 6.687 -3.082 -0.506 1.00 93.62 71 ALA A O 1
ATOM 580 N N . ASN A 1 72 ? 7.461 -1.079 -1.186 1.00 95.12 72 ASN A N 1
ATOM 581 C CA . ASN A 1 72 ? 6.963 -0.322 -0.036 1.00 95.12 72 ASN A CA 1
ATOM 582 C C . ASN A 1 72 ? 5.433 -0.374 0.049 1.00 95.12 72 ASN A C 1
ATOM 584 O O . ASN A 1 72 ? 4.883 -0.600 1.125 1.00 95.12 72 ASN A O 1
ATOM 588 N N . ALA A 1 73 ? 4.729 -0.254 -1.081 1.00 95.06 73 ALA A N 1
ATOM 589 C CA . ALA A 1 73 ? 3.277 -0.412 -1.116 1.00 95.06 73 ALA A CA 1
ATOM 590 C C . ALA A 1 73 ? 2.842 -1.809 -0.641 1.00 95.06 73 ALA A C 1
ATOM 592 O O . ALA A 1 73 ? 1.881 -1.930 0.118 1.00 95.06 73 ALA A O 1
ATOM 593 N N . ALA A 1 74 ? 3.541 -2.871 -1.058 1.00 94.69 74 ALA A N 1
ATOM 594 C CA . ALA A 1 74 ? 3.235 -4.238 -0.636 1.00 94.69 74 ALA A CA 1
ATOM 595 C C . ALA A 1 74 ? 3.489 -4.438 0.866 1.00 94.69 74 ALA A C 1
ATOM 597 O O . ALA A 1 74 ? 2.677 -5.057 1.556 1.00 94.69 74 ALA A O 1
ATOM 598 N N . GLN A 1 75 ? 4.585 -3.880 1.384 1.00 95.38 75 GLN A N 1
ATOM 599 C CA . GLN A 1 75 ? 4.885 -3.892 2.813 1.00 95.38 75 GLN A CA 1
ATOM 600 C C . GLN A 1 75 ? 3.800 -3.160 3.612 1.00 95.38 75 GLN A C 1
ATOM 602 O O . GLN A 1 75 ? 3.285 -3.716 4.583 1.00 95.38 75 GLN A O 1
ATOM 607 N N . ASN A 1 76 ? 3.411 -1.960 3.179 1.00 94.56 76 ASN A N 1
ATOM 608 C CA . ASN A 1 76 ? 2.348 -1.183 3.811 1.00 94.56 76 ASN A CA 1
ATOM 609 C C . ASN A 1 76 ? 1.018 -1.940 3.799 1.00 94.56 76 ASN A C 1
ATOM 611 O O . ASN A 1 76 ? 0.353 -1.989 4.828 1.00 94.56 76 ASN A O 1
ATOM 615 N N . LEU A 1 77 ? 0.675 -2.610 2.692 1.00 94.25 77 LEU A N 1
ATOM 616 C CA . LEU A 1 77 ? -0.538 -3.427 2.605 1.00 94.25 77 LEU A CA 1
ATOM 617 C C . LEU A 1 77 ? -0.539 -4.539 3.655 1.00 94.25 77 LEU A C 1
ATOM 619 O O . LEU A 1 77 ? -1.539 -4.747 4.340 1.00 94.25 77 LEU A O 1
ATOM 623 N N . LEU A 1 78 ? 0.575 -5.264 3.772 1.00 94.00 78 LEU A N 1
ATOM 624 C CA . LEU A 1 78 ? 0.706 -6.350 4.737 1.00 94.00 78 LEU A CA 1
ATOM 625 C C . LEU A 1 78 ? 0.593 -5.819 6.163 1.00 94.00 78 LEU A C 1
ATOM 627 O O . LEU A 1 78 ? -0.211 -6.344 6.926 1.00 94.00 78 LEU A O 1
ATOM 631 N N . ILE A 1 79 ? 1.315 -4.747 6.498 1.00 93.56 79 ILE A N 1
ATOM 632 C CA . ILE A 1 79 ? 1.243 -4.110 7.820 1.00 93.56 79 ILE A CA 1
ATOM 633 C C . ILE A 1 79 ? -0.198 -3.697 8.132 1.00 93.56 79 ILE A C 1
ATOM 635 O O . ILE A 1 79 ? -0.722 -4.077 9.176 1.00 93.56 79 ILE A O 1
ATOM 639 N N . SER A 1 80 ? -0.866 -2.997 7.217 1.00 92.38 80 SER A N 1
ATOM 640 C CA . SER A 1 80 ? -2.242 -2.534 7.402 1.00 92.38 80 SER A CA 1
ATOM 641 C C . SER A 1 80 ? -3.253 -3.661 7.626 1.00 92.38 80 SER A C 1
ATOM 643 O O . SER A 1 80 ? -4.270 -3.426 8.282 1.00 92.38 80 SER A O 1
ATOM 645 N N . LEU A 1 81 ? -2.991 -4.861 7.095 1.00 91.75 81 LEU A N 1
ATOM 646 C CA . LEU A 1 81 ? -3.868 -6.031 7.209 1.00 91.75 81 LEU A CA 1
ATOM 647 C C . LEU A 1 81 ? -3.498 -6.980 8.358 1.00 91.75 81 LEU A C 1
ATOM 649 O O . LEU A 1 81 ? -4.375 -7.691 8.845 1.00 91.75 81 LEU A O 1
ATOM 653 N N . SER A 1 82 ? -2.230 -7.035 8.773 1.00 92.69 82 SER A N 1
ATOM 654 C CA . SER A 1 82 ? -1.746 -8.007 9.764 1.00 92.69 82 SER A CA 1
ATOM 655 C C . SER A 1 82 ? -1.381 -7.404 11.117 1.00 92.69 82 SER A C 1
ATOM 657 O O . SER A 1 82 ? -1.302 -8.136 12.102 1.00 92.69 82 SER A O 1
ATOM 659 N N . TYR A 1 83 ? -1.082 -6.107 11.178 1.00 92.19 83 TYR A N 1
ATOM 660 C CA . TYR A 1 83 ? -0.609 -5.459 12.397 1.00 92.19 83 TYR A CA 1
ATOM 661 C C . TYR A 1 83 ? -1.770 -4.942 13.252 1.00 92.19 83 TYR A C 1
ATOM 663 O O . TYR A 1 83 ? -2.784 -4.475 12.738 1.00 92.19 83 TYR A O 1
ATOM 671 N N . VAL A 1 84 ? -1.601 -4.991 14.575 1.00 88.75 84 VAL A N 1
ATOM 672 C CA . VAL A 1 84 ? -2.539 -4.395 15.534 1.00 88.75 84 VAL A CA 1
ATOM 673 C C . VAL A 1 84 ? -2.052 -2.986 15.859 1.00 88.75 84 VAL A C 1
ATOM 675 O O . VAL A 1 84 ? -1.046 -2.821 16.543 1.00 88.75 84 VAL A O 1
ATOM 678 N N . TYR A 1 85 ? -2.762 -1.972 15.370 1.00 86.50 85 TYR A N 1
ATOM 679 C CA . TYR A 1 85 ? -2.468 -0.557 15.610 1.00 86.50 85 TYR A CA 1
ATOM 680 C C . TYR A 1 85 ? -3.722 0.192 16.074 1.00 86.50 85 TYR A C 1
ATOM 682 O O . TYR A 1 85 ? -4.843 -0.244 15.797 1.00 86.50 85 TYR A O 1
ATOM 690 N N . PRO A 1 86 ? -3.562 1.317 16.794 1.00 84.88 86 PRO A N 1
ATOM 691 C CA . PRO A 1 86 ? -4.690 2.165 17.148 1.00 84.88 86 PRO A CA 1
ATOM 692 C C . PRO A 1 86 ? -5.307 2.781 15.889 1.00 84.88 86 PRO A C 1
ATOM 694 O O . PRO A 1 86 ? -4.618 3.334 15.036 1.00 84.88 86 PRO A O 1
ATOM 697 N N . ILE A 1 87 ? -6.629 2.672 15.788 1.00 79.19 87 ILE A N 1
ATOM 698 C CA . ILE A 1 87 ? -7.399 3.110 14.619 1.00 79.19 87 ILE A CA 1
ATOM 699 C C . ILE A 1 87 ? -7.792 4.592 14.728 1.00 79.19 87 ILE A C 1
ATOM 701 O O . ILE A 1 87 ? -7.991 5.271 13.722 1.00 79.19 87 ILE A O 1
ATOM 705 N N . GLU A 1 88 ? -7.885 5.102 15.956 1.00 77.44 88 GLU A N 1
ATOM 706 C CA . GLU A 1 88 ? -8.326 6.457 16.259 1.00 77.44 88 GLU A CA 1
ATOM 707 C C . GLU A 1 88 ? -7.281 7.169 17.117 1.00 77.44 88 GLU A C 1
ATOM 709 O O . GLU A 1 88 ? -7.002 6.772 18.246 1.00 77.44 88 GLU A O 1
ATOM 714 N N . TYR A 1 89 ? -6.728 8.259 16.587 1.00 78.12 89 TYR A N 1
ATOM 715 C CA . TYR A 1 89 ? -5.842 9.172 17.314 1.00 78.12 89 TYR A CA 1
ATOM 716 C C . TYR A 1 89 ? -6.618 10.425 17.733 1.00 78.12 89 TYR A C 1
ATOM 718 O O . TYR A 1 89 ? -6.261 11.553 17.391 1.00 78.12 89 TYR A O 1
ATOM 726 N N . ARG A 1 90 ? -7.751 10.222 18.409 1.00 72.12 90 ARG A N 1
ATOM 727 C CA . ARG A 1 90 ? -8.632 11.311 18.843 1.00 72.12 90 ARG A CA 1
ATOM 728 C C . ARG A 1 90 ? -8.106 11.930 20.140 1.00 72.12 90 ARG A C 1
ATOM 730 O O . ARG A 1 90 ? -7.642 11.229 21.034 1.00 72.12 90 ARG A O 1
ATOM 737 N N . LEU A 1 91 ? -8.202 13.256 20.247 1.00 73.12 91 LEU A N 1
ATOM 738 C CA . LEU A 1 91 ? -7.883 13.991 21.481 1.00 73.12 91 LEU A CA 1
ATOM 739 C C . LEU A 1 91 ? -8.980 13.839 22.545 1.00 73.12 91 LEU A C 1
ATOM 741 O O . LEU A 1 91 ? -8.745 14.079 23.727 1.00 73.12 91 LEU A O 1
ATOM 745 N N . THR A 1 92 ? -10.181 13.457 22.117 1.00 69.44 92 THR A N 1
ATOM 746 C CA . THR A 1 92 ? -11.368 13.298 22.951 1.00 69.44 92 THR A CA 1
ATOM 747 C C . THR A 1 92 ? -11.892 11.876 22.826 1.00 69.44 92 THR A C 1
ATOM 749 O O . THR A 1 92 ? -11.846 11.284 21.752 1.00 69.44 92 THR A O 1
ATOM 752 N N . VAL A 1 93 ? -12.400 11.336 23.933 1.00 66.75 93 VAL A N 1
ATOM 753 C CA . VAL A 1 93 ? -13.058 10.017 23.958 1.00 66.75 93 VAL A CA 1
ATOM 754 C C . VAL A 1 93 ? -14.443 10.085 23.301 1.00 66.75 93 VAL A C 1
ATOM 756 O O . VAL A 1 93 ? -14.950 9.087 22.806 1.00 66.75 93 VAL A O 1
ATOM 759 N N . GLU A 1 94 ? -15.043 11.275 23.285 1.00 67.56 94 GLU A N 1
ATOM 760 C CA . GLU A 1 94 ? -16.364 11.526 22.714 1.00 67.56 94 GLU A CA 1
ATOM 761 C C . GLU A 1 94 ? -16.315 11.578 21.184 1.00 67.56 94 GLU A C 1
ATOM 763 O O . GLU A 1 94 ? -15.359 12.092 20.585 1.00 67.56 94 GLU A O 1
ATOM 768 N N . ASN A 1 95 ? -17.353 11.018 20.560 1.00 63.00 95 ASN A N 1
ATOM 769 C CA . ASN A 1 95 ? -17.435 10.847 19.121 1.00 63.00 95 ASN A CA 1
ATOM 770 C C . ASN A 1 95 ? -17.757 12.183 18.439 1.00 63.00 95 ASN A C 1
ATOM 772 O O . ASN A 1 95 ? -18.866 12.695 18.533 1.00 63.00 95 ASN A O 1
ATOM 776 N N . ILE A 1 96 ? -16.787 12.733 17.707 1.00 64.88 96 ILE A N 1
ATOM 777 C CA . ILE A 1 96 ? -16.939 13.999 16.967 1.00 64.88 96 ILE A CA 1
ATOM 778 C C . ILE A 1 96 ? -17.967 13.865 15.824 1.00 64.88 96 ILE A C 1
ATOM 780 O O . ILE A 1 96 ? -18.465 14.866 15.317 1.00 64.88 96 ILE A O 1
ATOM 784 N N . GLU A 1 97 ? -18.287 12.636 15.411 1.00 69.88 97 GLU A N 1
ATOM 785 C CA . GLU A 1 97 ? -19.253 12.351 14.343 1.00 69.88 97 GLU A CA 1
ATOM 786 C C . GLU A 1 97 ? -20.711 12.354 14.826 1.00 69.88 97 GLU A C 1
ATOM 788 O O . GLU A 1 97 ? -21.625 12.294 14.001 1.00 69.88 97 GLU A O 1
ATOM 793 N N . GLU A 1 98 ? -20.955 12.434 16.138 1.00 67.88 98 GLU A N 1
ATOM 794 C CA . GLU A 1 98 ? -22.312 12.592 16.654 1.00 67.88 98 GLU A CA 1
ATOM 795 C C . GLU A 1 98 ? -22.862 13.992 16.335 1.00 67.88 98 GLU A C 1
ATOM 797 O O . GLU A 1 98 ? -22.128 14.985 16.369 1.00 67.88 98 GLU A O 1
ATOM 802 N N . PRO A 1 99 ? -24.159 14.102 15.992 1.00 69.50 99 PRO A N 1
ATOM 803 C CA . PRO A 1 99 ? -24.767 15.385 15.681 1.00 69.50 99 PRO A CA 1
ATOM 804 C C . PRO A 1 99 ? -24.613 16.360 16.856 1.00 69.50 99 PRO A C 1
ATOM 806 O O . PRO A 1 99 ? -24.829 16.011 18.014 1.00 69.50 99 PRO A O 1
ATOM 809 N N . PHE A 1 100 ? -24.299 17.619 16.535 1.00 65.56 100 PHE A N 1
ATOM 810 C CA . PHE A 1 100 ? -24.053 18.724 17.478 1.00 65.56 100 PHE A CA 1
ATOM 811 C C . PHE A 1 100 ? -25.257 19.121 18.353 1.00 65.56 100 PHE A C 1
ATOM 813 O O . PHE A 1 100 ? -25.268 20.203 18.939 1.00 65.56 100 PHE A O 1
ATOM 820 N N . THR A 1 101 ? -26.301 18.297 18.407 1.00 67.12 101 THR A N 1
ATOM 821 C CA . THR A 1 101 ? -27.515 18.565 19.175 1.00 67.12 101 THR A CA 1
ATOM 822 C C . THR A 1 101 ? -27.256 18.526 20.677 1.00 67.12 101 THR A C 1
ATOM 824 O O . THR A 1 101 ? -27.822 19.355 21.382 1.00 67.12 101 THR A O 1
ATOM 827 N N . ASP A 1 102 ? -26.340 17.666 21.141 1.00 61.06 102 ASP A N 1
ATOM 828 C CA . ASP A 1 102 ? -26.028 17.505 22.572 1.00 61.06 102 ASP A CA 1
ATOM 829 C C . ASP A 1 102 ? -24.563 17.813 22.933 1.00 61.06 102 ASP A C 1
ATOM 831 O O . ASP A 1 102 ? -24.226 17.975 24.108 1.00 61.06 102 ASP A O 1
ATOM 835 N N . PHE A 1 103 ? -23.687 17.961 21.932 1.00 61.47 103 PHE A N 1
ATOM 836 C CA . PHE A 1 103 ? -22.246 18.083 22.131 1.00 61.47 103 PHE A CA 1
ATOM 837 C C . PHE A 1 103 ? -21.648 19.295 21.405 1.00 61.47 103 PHE A C 1
ATOM 839 O O . PHE A 1 103 ? -21.747 19.436 20.186 1.00 61.47 103 PHE A O 1
ATOM 846 N N . LEU A 1 104 ? -20.981 20.175 22.161 1.00 65.25 104 LEU A N 1
ATOM 847 C CA . LEU A 1 104 ? -20.206 21.297 21.626 1.00 65.25 104 LEU A CA 1
ATOM 848 C C . LEU A 1 104 ? -18.706 20.987 21.768 1.00 65.25 104 LEU A C 1
ATOM 850 O O . LEU A 1 104 ? -18.190 21.087 22.885 1.00 65.25 104 LEU A O 1
ATOM 854 N N . PRO A 1 105 ? -17.973 20.715 20.670 1.00 62.22 105 PRO A N 1
ATOM 855 C CA . PRO A 1 105 ? -16.554 20.338 20.715 1.00 62.22 105 PRO A CA 1
ATOM 856 C C . PRO A 1 105 ? -15.665 21.339 21.467 1.00 62.22 105 PRO A C 1
ATOM 858 O O . PRO A 1 105 ? -14.700 20.962 22.125 1.00 62.22 105 PRO A O 1
ATOM 861 N N . ILE A 1 106 ? -16.034 22.624 21.435 1.00 65.75 106 ILE A N 1
ATOM 862 C CA . ILE A 1 106 ? -15.312 23.718 22.102 1.00 65.75 106 ILE A CA 1
ATOM 863 C C . ILE A 1 106 ? -15.334 23.573 23.636 1.00 65.75 106 ILE A C 1
ATOM 865 O O . ILE A 1 106 ? -14.417 24.039 24.314 1.00 65.75 106 ILE A O 1
ATOM 869 N N . ARG A 1 107 ? -16.347 22.911 24.217 1.00 60.53 107 ARG A N 1
ATOM 870 C CA . ARG A 1 107 ? -16.429 22.721 25.676 1.00 60.53 107 ARG A CA 1
ATOM 871 C C . ARG A 1 107 ? -15.489 21.633 26.195 1.00 60.53 107 ARG A C 1
ATOM 873 O O . ARG A 1 107 ? -15.119 21.671 27.367 1.00 60.53 107 ARG A O 1
ATOM 880 N N . VAL A 1 108 ? -15.052 20.706 25.345 1.00 58.62 108 VAL A N 1
ATOM 881 C CA . VAL A 1 108 ? -14.190 19.587 25.768 1.00 58.62 108 VAL A CA 1
ATOM 882 C C . VAL A 1 108 ? -12.729 19.991 25.890 1.00 58.62 108 VAL A C 1
ATOM 884 O O . VAL A 1 108 ? -12.018 19.468 26.749 1.00 58.62 108 VAL A O 1
ATOM 887 N N . SER A 1 109 ? -12.303 21.000 25.128 1.00 53.75 109 SER A N 1
ATOM 888 C CA . SER A 1 109 ? -10.959 21.584 25.205 1.00 53.75 109 SER A CA 1
ATOM 889 C C . SER A 1 109 ? -10.607 22.182 26.575 1.00 53.75 109 SER A C 1
ATOM 891 O O . SER A 1 109 ? -9.427 22.340 26.870 1.00 53.75 109 SER A O 1
ATOM 893 N N . SER A 1 110 ? -11.594 22.498 27.424 1.00 51.81 110 SER A N 1
ATOM 894 C CA . SER A 1 110 ? -11.363 23.186 28.706 1.00 51.81 110 SER A CA 1
ATOM 895 C C . SER A 1 110 ? -11.567 22.317 29.952 1.00 51.81 110 SER A C 1
ATOM 897 O O . SER A 1 110 ? -11.105 22.707 31.019 1.00 51.81 110 SER A O 1
ATOM 899 N N . PHE A 1 111 ? -12.231 21.157 29.853 1.00 48.28 111 PHE A N 1
ATOM 900 C CA . PHE A 1 111 ? -12.650 20.388 31.039 1.00 48.28 111 PHE A CA 1
ATOM 901 C C . PHE A 1 111 ? -11.872 19.084 31.283 1.00 48.28 111 PHE A C 1
ATOM 903 O O . PHE A 1 111 ? -11.664 18.713 32.437 1.00 48.28 111 PHE A O 1
ATOM 910 N N . ASN A 1 112 ? -11.371 18.403 30.246 1.00 46.91 112 ASN A N 1
ATOM 911 C CA . ASN A 1 112 ? -10.767 17.073 30.437 1.00 46.91 112 ASN A CA 1
ATOM 912 C C . ASN A 1 112 ? -9.311 17.076 30.937 1.00 46.91 112 ASN A C 1
ATOM 914 O O . ASN A 1 112 ? -8.859 16.075 31.492 1.00 46.91 112 ASN A O 1
ATOM 918 N N . TYR A 1 113 ? -8.588 18.195 30.826 1.00 46.66 113 TYR A N 1
ATOM 919 C CA . TYR A 1 113 ? -7.266 18.328 31.455 1.00 46.66 113 TYR A CA 1
ATOM 920 C C . TYR A 1 113 ? -7.340 18.597 32.964 1.00 46.66 113 TYR A C 1
ATOM 922 O O . TYR A 1 113 ? -6.387 18.293 33.675 1.00 46.66 113 TYR A O 1
ATOM 930 N N . PHE A 1 114 ? -8.459 19.134 33.465 1.00 39.44 114 PHE A N 1
ATOM 931 C CA . PHE A 1 114 ? -8.588 19.501 34.878 1.00 39.44 114 PHE A CA 1
ATOM 932 C C . PHE A 1 114 ? -9.106 18.339 35.740 1.00 39.44 114 PHE A C 1
ATOM 934 O O . PHE A 1 114 ? -8.624 18.129 36.847 1.00 39.44 114 PHE A O 1
ATOM 941 N N . VAL A 1 115 ? -10.029 17.522 35.220 1.00 43.91 115 VAL A N 1
ATOM 942 C CA . VAL A 1 115 ? -10.693 16.476 36.025 1.00 43.91 115 VAL A CA 1
ATOM 943 C C . VAL A 1 115 ? -9.822 15.226 36.234 1.00 43.91 115 VAL A C 1
ATOM 945 O O . VAL A 1 115 ? -9.935 14.571 37.268 1.00 43.91 115 VAL A O 1
ATOM 948 N N . ARG A 1 116 ? -8.891 14.901 35.321 1.00 40.47 116 ARG A N 1
ATOM 949 C CA . ARG A 1 116 ? -8.010 13.725 35.495 1.00 40.47 116 ARG A CA 1
ATOM 950 C C . ARG A 1 116 ? -6.879 13.905 36.513 1.00 40.47 116 ARG A C 1
ATOM 952 O O . ARG A 1 116 ? -6.356 12.897 36.977 1.00 40.47 116 ARG A O 1
ATOM 959 N N . TYR A 1 117 ? -6.502 15.134 36.872 1.00 40.84 117 TYR A N 1
ATOM 960 C CA . TYR A 1 117 ? -5.525 15.360 37.948 1.00 40.84 117 TYR A CA 1
ATOM 961 C C . TYR A 1 117 ? -6.155 15.304 39.345 1.00 40.84 117 TYR A C 1
ATOM 963 O O . TYR A 1 117 ? -5.463 14.983 40.308 1.00 40.84 117 TYR A O 1
ATOM 971 N N . ASP A 1 118 ? -7.461 15.550 39.464 1.00 40.59 118 ASP A N 1
ATOM 972 C CA . ASP A 1 118 ? -8.126 15.607 40.772 1.00 40.59 118 ASP A CA 1
ATOM 973 C C . ASP A 1 118 ? -8.545 14.215 41.287 1.00 40.59 118 ASP A C 1
ATOM 975 O O . ASP A 1 118 ? -8.582 13.968 42.488 1.00 40.59 118 ASP A O 1
ATOM 979 N N . GLN A 1 119 ? -8.777 13.246 40.390 1.00 41.34 119 GLN A N 1
ATOM 980 C CA . GLN A 1 119 ? -9.203 11.891 40.780 1.00 41.34 119 GLN A CA 1
ATOM 981 C C . GLN A 1 119 ? -8.072 10.956 41.246 1.00 41.34 119 GLN A C 1
ATOM 983 O O . GLN A 1 119 ? -8.367 9.911 41.813 1.00 41.34 119 GLN A O 1
ATOM 988 N N . ASN A 1 120 ? -6.797 11.324 41.071 1.00 40.69 120 ASN A N 1
ATOM 989 C CA . ASN A 1 120 ? -5.651 10.520 41.533 1.00 40.69 120 ASN A CA 1
ATOM 990 C C . ASN A 1 120 ? -5.009 11.043 42.836 1.00 40.69 120 ASN A C 1
ATOM 992 O O . ASN A 1 120 ? -3.927 10.590 43.202 1.00 40.69 120 ASN A O 1
ATOM 996 N N . SER A 1 121 ? -5.648 11.989 43.535 1.00 40.75 121 SER A N 1
ATOM 997 C CA . SER A 1 121 ? -5.065 12.661 44.712 1.00 40.75 121 SER A CA 1
ATOM 998 C C . SER A 1 121 ? -5.709 12.291 46.052 1.00 40.75 121 SER A C 1
ATOM 1000 O O . SER A 1 121 ? -5.376 12.914 47.058 1.00 40.75 121 SER A O 1
ATOM 1002 N N . VAL A 1 122 ? -6.625 11.315 46.106 1.00 43.62 122 VAL A N 1
ATOM 1003 C CA . VAL A 1 122 ? -7.267 10.900 47.370 1.00 43.62 122 VAL A CA 1
ATOM 1004 C C . VAL A 1 122 ? -7.535 9.390 47.398 1.00 43.62 122 VAL A C 1
ATOM 1006 O O . VAL A 1 122 ? -8.678 8.957 47.416 1.00 43.62 122 VAL A O 1
ATOM 1009 N N . GLU A 1 123 ? -6.476 8.584 47.427 1.00 40.09 123 GLU A N 1
ATOM 1010 C CA . GLU A 1 123 ? -6.506 7.253 48.056 1.00 40.09 123 GLU A CA 1
ATOM 1011 C C . GLU A 1 123 ? -5.150 6.988 48.731 1.00 40.09 123 GLU A C 1
ATOM 1013 O O . GLU A 1 123 ? -4.268 6.375 48.136 1.00 40.09 123 GLU A O 1
ATOM 1018 N N . LEU A 1 124 ? -4.982 7.500 49.959 1.00 35.97 124 LEU A N 1
ATOM 1019 C CA . LEU A 1 124 ? -4.112 6.985 51.031 1.00 35.97 124 LEU A CA 1
ATOM 1020 C C . LEU A 1 124 ? -4.670 7.437 52.387 1.00 35.97 124 LEU A C 1
ATOM 1022 O O . LEU A 1 124 ? -4.947 8.651 52.528 1.00 35.97 124 LEU A O 1
#

pLDDT: mean 77.17, std 17.06, range [35.97, 95.38]

Sequence (124 aa):
TCERIENILNHSETTILTDHKGDRELTWCLILFSELVHARGDTLLMYKPMILSVFHRCVHIVHKESYEAVANAAQNLLISLSYVYPIEYRLTVENIEEPFTDFLPIRVSSFNYFVRYDQNSVEL

Radius of gyration: 22.5 Å; chains: 1; bounding box: 44×32×75 Å

Foldseek 3Di:
DLVVLVVVLVPDDLVQQVDLPHDPVNLVVLLVLLVVLLAALVVVVVCVVSNVVSLVSNPSHPHDSSVVSSVSSVVSNCCNNPPDDDRDPDPDPDDPPDDCPPDDPVVVVPPPVPVVVVVVPDDD

Secondary structure (DSSP, 8-state):
-HHHHHHHHHHS-HHHHH-SS--HHHHHHHHHHHHHHSS-HHHHHHTHHHHHHHHHHHTT---HHHHHHHHHHHHHHHHHHH----S---SSSS-TTS-TTS--HHHHHHHHHHHHHHTTS---